Protein AF-A0A947ANT6-F1 (afdb_monomer)

Secondary structure (DSSP, 8-state):
-PPP---TTSS-GGGSPPTT--SSTT-SPTT---HHHHHHHHHHTTTHHHHHHHHHHHHHTT-HHHHHHHHHHHS-----PPP------TTSHHHHHHHHHHHHHHHHTTSS-HHHHHT---

Sequence (122 aa):
MKKSVNTGRKQKKDTKFKPGQSGNPAGKPSGARHKTTMAAQALLDGEGEALTRKCVELALDGNIAALRLCLERILPPSRERPVKISLLDTSSAEGIDQAAEAILRGVVTGQLLPVEVQRSPI

Radius of gyration: 30.3 Å; Cα c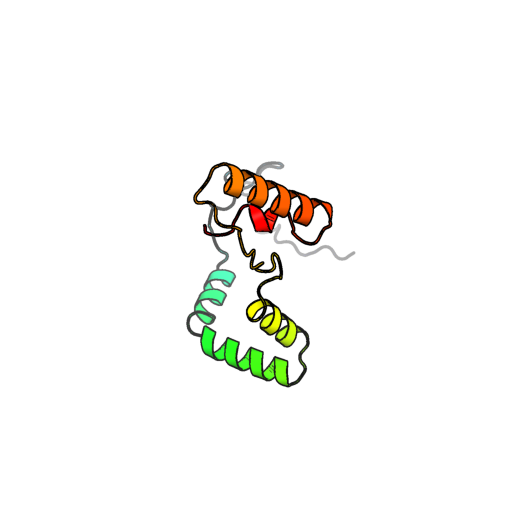ontacts (8 Å, |Δi|>4): 45; chains: 1; bounding box: 64×54×66 Å

Foldseek 3Di:
DDDDPDPVPPDDPVPDDDVPDDPDNVPDDPPDDDPVVVVVVVVCVPCVVVVLVVLVVVVVVPDPVSVVVVCCVVDPPCPDDADDDDQAPPPDPVSVVVRVVVVVVCCVVVVDPPVNVVPDDD

pLDDT: mean 78.06, std 14.56, range [37.97, 97.38]

Mean predicted aligned error: 16.25 Å

Structure (mmCIF, N/CA/C/O backbone):
data_AF-A0A947ANT6-F1
#
_entry.id   AF-A0A947ANT6-F1
#
loop_
_atom_site.group_PDB
_atom_site.id
_atom_site.type_symbol
_atom_site.label_atom_id
_atom_site.label_alt_id
_atom_site.label_comp_id
_atom_site.label_asym_id
_atom_site.label_entity_id
_atom_site.label_seq_id
_atom_site.pdbx_PDB_ins_code
_atom_site.Cartn_x
_atom_site.Cartn_y
_atom_site.Cartn_z
_atom_site.occupancy
_atom_site.B_iso_or_equiv
_atom_site.auth_seq_id
_atom_site.auth_comp_id
_atom_site.auth_asym_id
_atom_site.auth_atom_id
_atom_site.pdbx_PDB_model_num
ATOM 1 N N . MET A 1 1 ? 27.688 -35.320 -18.727 1.00 39.53 1 MET A N 1
ATOM 2 C CA . MET A 1 1 ? 27.545 -33.893 -18.346 1.00 39.53 1 MET A CA 1
ATOM 3 C C . MET A 1 1 ? 28.376 -33.041 -19.304 1.00 39.53 1 MET A C 1
ATOM 5 O O . MET A 1 1 ? 29.596 -33.158 -19.299 1.00 39.53 1 MET A O 1
ATOM 9 N N . LYS A 1 2 ? 27.740 -32.271 -20.200 1.00 39.00 2 LYS A N 1
ATOM 10 C CA . LYS A 1 2 ? 28.436 -31.439 -21.200 1.00 39.00 2 LYS A CA 1
ATOM 11 C C . LYS A 1 2 ? 29.001 -30.191 -20.506 1.00 39.00 2 LYS A C 1
ATOM 13 O O . LYS A 1 2 ? 28.238 -29.408 -19.953 1.00 39.00 2 LYS A O 1
ATOM 18 N N . LYS A 1 3 ? 30.331 -30.044 -20.488 1.00 37.97 3 LYS A N 1
ATOM 19 C CA . LYS A 1 3 ? 31.020 -28.872 -19.920 1.00 37.97 3 LYS A CA 1
ATOM 20 C C . LYS A 1 3 ? 30.705 -27.639 -20.770 1.00 37.97 3 LYS A C 1
ATOM 22 O O . LYS A 1 3 ? 30.785 -27.709 -21.995 1.00 37.97 3 LYS A O 1
ATOM 27 N N . SER A 1 4 ? 30.345 -26.532 -20.123 1.00 47.06 4 SER A N 1
ATOM 28 C CA . SER A 1 4 ? 30.107 -25.255 -20.794 1.00 47.06 4 SER A CA 1
ATOM 29 C C . SER A 1 4 ? 31.383 -24.777 -21.493 1.00 47.06 4 SER A C 1
ATOM 31 O O . SER A 1 4 ? 32.493 -24.908 -20.967 1.00 47.06 4 SER A O 1
ATOM 33 N N . VAL A 1 5 ? 31.230 -24.235 -22.701 1.00 48.59 5 VAL A N 1
ATOM 34 C CA . VAL A 1 5 ? 32.331 -23.702 -23.512 1.00 48.59 5 VAL A CA 1
ATOM 35 C C . VAL A 1 5 ? 32.725 -22.337 -22.948 1.00 48.59 5 VAL A C 1
ATOM 37 O O . VAL A 1 5 ? 32.360 -21.295 -23.480 1.00 48.59 5 VAL A O 1
ATOM 40 N N . ASN A 1 6 ? 33.418 -22.330 -21.810 1.00 56.38 6 ASN A N 1
ATOM 41 C CA . ASN A 1 6 ? 33.875 -21.090 -21.197 1.00 56.38 6 ASN A CA 1
ATOM 42 C C . ASN A 1 6 ? 35.145 -20.584 -21.892 1.00 56.38 6 ASN A C 1
ATOM 44 O O . ASN A 1 6 ? 36.056 -21.343 -22.225 1.00 56.38 6 ASN A O 1
ATOM 48 N N . THR A 1 7 ? 35.179 -19.265 -22.055 1.00 56.09 7 THR A N 1
ATOM 49 C CA . THR A 1 7 ? 36.077 -18.336 -22.766 1.00 56.09 7 THR A CA 1
ATOM 50 C C . THR A 1 7 ? 37.579 -18.407 -22.422 1.00 56.09 7 THR A C 1
ATOM 52 O O . THR A 1 7 ? 38.319 -17.444 -22.627 1.00 56.09 7 THR A O 1
ATOM 55 N N . GLY A 1 8 ? 38.074 -19.537 -21.914 1.00 53.47 8 GLY A N 1
ATOM 56 C CA . GLY A 1 8 ? 39.416 -19.698 -21.350 1.00 53.47 8 GLY A CA 1
ATOM 57 C C . GLY A 1 8 ? 40.576 -19.482 -22.325 1.00 53.47 8 GLY A C 1
ATOM 58 O O . GLY A 1 8 ? 41.693 -19.252 -21.875 1.00 53.47 8 GLY A O 1
ATOM 59 N N . ARG A 1 9 ? 40.33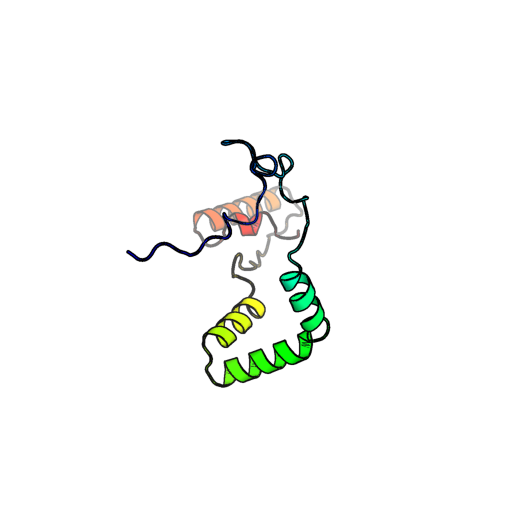9 -19.508 -23.645 1.00 52.03 9 ARG A N 1
ATOM 60 C CA . ARG A 1 9 ? 41.398 -19.361 -24.661 1.00 52.03 9 ARG A CA 1
ATOM 61 C C . ARG A 1 9 ? 41.819 -17.915 -24.957 1.00 52.03 9 ARG A C 1
ATOM 63 O O . ARG A 1 9 ? 42.853 -17.735 -25.586 1.00 52.03 9 ARG A O 1
ATOM 70 N N . LYS A 1 10 ? 41.055 -16.896 -24.532 1.00 55.03 10 LYS A N 1
ATOM 71 C CA . LYS A 1 10 ? 41.342 -15.475 -24.848 1.00 55.03 10 LYS A CA 1
ATOM 72 C C . LYS A 1 10 ? 41.840 -14.629 -23.669 1.00 55.03 10 LYS A C 1
ATOM 74 O O . LYS A 1 10 ? 42.157 -13.462 -23.867 1.00 55.03 10 LYS A O 1
ATOM 79 N N . GLN A 1 11 ? 41.925 -15.178 -22.458 1.00 60.50 11 GLN A N 1
ATOM 80 C CA . GLN A 1 11 ? 42.367 -14.421 -21.281 1.00 60.50 11 GLN A CA 1
ATOM 81 C C . GLN A 1 11 ? 43.828 -14.751 -20.954 1.00 60.50 11 GLN A C 1
ATOM 83 O O . GLN A 1 11 ? 44.149 -15.903 -20.654 1.00 60.50 11 GLN A O 1
ATOM 88 N N . LYS A 1 12 ? 44.714 -13.746 -21.022 1.00 62.03 12 LYS A N 1
ATOM 89 C CA . LYS A 1 12 ? 46.119 -13.871 -20.597 1.00 62.03 12 LYS A CA 1
ATOM 90 C C . LYS A 1 12 ? 46.160 -14.324 -19.130 1.00 62.03 12 LYS A C 1
ATOM 92 O O . LYS A 1 12 ? 45.332 -13.911 -18.322 1.00 62.03 12 LYS A O 1
ATOM 97 N N . LYS A 1 13 ? 47.104 -15.204 -18.778 1.00 60.09 13 LYS A N 1
ATOM 98 C CA . LYS A 1 13 ? 47.195 -15.813 -17.434 1.00 60.09 13 LYS A CA 1
ATOM 99 C C . LYS A 1 13 ? 47.326 -14.753 -16.326 1.00 60.09 13 LYS A C 1
ATOM 101 O O . LYS A 1 13 ? 46.795 -14.960 -15.239 1.00 60.09 13 LYS A O 1
ATOM 106 N N . ASP A 1 14 ? 47.913 -13.608 -16.664 1.00 64.62 14 ASP A N 1
ATOM 107 C CA . ASP A 1 14 ? 48.191 -12.484 -15.762 1.00 64.62 14 ASP A CA 1
ATOM 108 C C . ASP A 1 14 ? 46.985 -11.564 -15.507 1.00 64.62 14 ASP A C 1
ATOM 110 O O . ASP A 1 14 ? 47.060 -10.671 -14.671 1.00 64.62 14 ASP A O 1
ATOM 114 N N . THR A 1 15 ? 45.854 -11.770 -16.193 1.00 68.69 15 THR A N 1
ATOM 115 C CA . THR A 1 15 ? 44.628 -10.970 -15.995 1.00 68.69 15 THR A CA 1
ATOM 116 C C . THR A 1 15 ? 43.580 -11.692 -15.147 1.00 68.69 15 THR A C 1
ATOM 118 O O . THR A 1 15 ? 42.426 -11.267 -15.096 1.00 68.69 15 THR A O 1
ATOM 121 N N . LYS A 1 16 ? 43.937 -12.827 -14.533 1.00 73.06 16 LYS A N 1
ATOM 122 C CA . LYS A 1 16 ? 43.038 -13.578 -13.652 1.00 73.06 16 LYS A CA 1
ATOM 123 C C . LYS A 1 16 ? 43.117 -13.018 -12.239 1.00 73.06 16 LYS A C 1
ATOM 125 O O . LYS A 1 16 ? 44.203 -12.772 -11.722 1.00 73.06 16 LYS A O 1
ATOM 130 N N . PHE A 1 17 ? 41.962 -12.862 -11.599 1.00 79.94 17 PHE A N 1
ATOM 131 C CA . PHE A 1 17 ? 41.918 -12.516 -10.183 1.00 79.94 17 PHE A CA 1
ATOM 132 C C . PHE A 1 17 ? 42.597 -13.600 -9.348 1.00 79.94 17 PHE A C 1
ATOM 134 O O . PHE A 1 17 ? 42.497 -14.793 -9.655 1.00 79.94 17 PHE A O 1
ATOM 141 N N . LYS A 1 18 ? 43.302 -13.177 -8.296 1.00 80.81 18 LYS A N 1
ATOM 142 C CA . LYS A 1 18 ? 43.926 -14.110 -7.361 1.00 80.81 18 LYS A CA 1
ATOM 143 C C . LYS A 1 18 ? 42.825 -14.906 -6.643 1.00 80.81 18 LYS A C 1
ATOM 145 O O . LYS A 1 18 ? 41.813 -14.313 -6.263 1.00 80.81 18 LYS A O 1
ATOM 150 N N . PRO A 1 19 ? 42.991 -16.225 -6.444 1.00 77.06 19 PRO A N 1
ATOM 151 C CA . PRO A 1 19 ? 42.065 -17.007 -5.629 1.00 77.06 19 PRO A CA 1
ATOM 152 C C . PRO A 1 19 ? 41.861 -16.341 -4.261 1.00 77.06 19 PRO A C 1
ATOM 154 O O . PRO A 1 19 ? 42.833 -15.983 -3.603 1.00 77.06 19 PRO A O 1
ATOM 157 N N . GLY A 1 20 ? 40.605 -16.128 -3.863 1.00 80.00 20 GLY A N 1
ATOM 158 C CA . GLY A 1 20 ? 40.255 -15.457 -2.603 1.00 80.00 20 GLY A CA 1
ATOM 159 C C . GLY A 1 20 ? 40.235 -13.923 -2.645 1.00 80.00 20 GLY A C 1
ATOM 160 O O . GLY A 1 20 ? 39.853 -13.310 -1.654 1.00 80.00 20 GLY A O 1
ATOM 161 N N . GLN A 1 21 ? 40.581 -13.287 -3.771 1.00 79.81 21 GLN A N 1
ATOM 162 C CA . GLN A 1 21 ? 40.543 -11.831 -3.915 1.00 79.81 21 GLN A CA 1
ATOM 163 C C . GLN A 1 21 ? 39.558 -11.417 -5.014 1.00 79.81 21 GLN A C 1
ATOM 165 O O . GLN A 1 21 ? 39.740 -11.737 -6.189 1.00 79.81 21 GLN A O 1
ATOM 170 N N . SER A 1 22 ? 38.511 -10.679 -4.632 1.00 78.50 22 SER A N 1
ATOM 171 C CA . SER A 1 22 ? 37.607 -10.043 -5.596 1.00 78.50 22 SER A CA 1
ATOM 172 C C . SER A 1 22 ? 38.385 -9.064 -6.477 1.00 78.50 22 SER A C 1
ATOM 174 O O . SER A 1 22 ? 39.213 -8.298 -5.986 1.00 78.50 22 SER A O 1
ATOM 176 N N . GLY A 1 2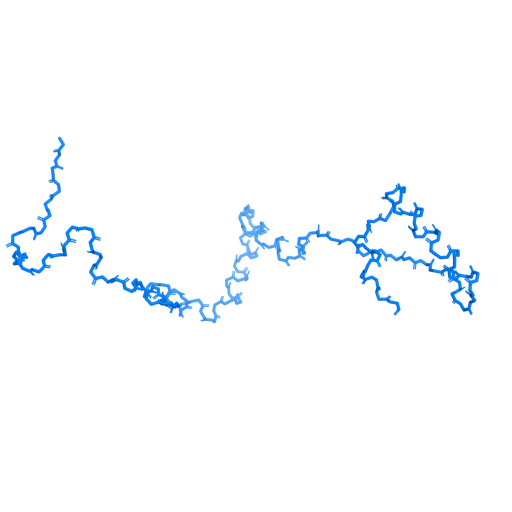3 ? 38.063 -9.034 -7.771 1.00 81.31 23 GLY A N 1
ATOM 177 C CA . GLY A 1 23 ? 38.558 -8.018 -8.702 1.00 81.31 23 GLY A CA 1
ATOM 178 C C . GLY A 1 23 ? 38.127 -6.594 -8.376 1.00 81.31 23 GLY A C 1
ATOM 179 O O . GLY A 1 23 ? 38.709 -5.638 -8.877 1.00 81.31 23 GLY A O 1
ATOM 180 N N . ASN A 1 24 ? 37.120 -6.463 -7.517 1.00 82.62 24 ASN A N 1
ATOM 181 C CA . ASN A 1 24 ? 36.706 -5.212 -6.921 1.00 82.62 24 ASN A CA 1
ATOM 182 C C . ASN A 1 24 ? 36.627 -5.396 -5.392 1.00 82.62 24 ASN A C 1
ATOM 184 O O . ASN A 1 24 ? 35.580 -5.816 -4.887 1.00 82.62 24 ASN A O 1
ATOM 188 N N . PRO A 1 25 ? 37.726 -5.137 -4.660 1.00 79.12 25 PRO A N 1
ATOM 189 C CA . PRO A 1 25 ? 37.787 -5.297 -3.205 1.00 79.12 25 PRO A CA 1
ATOM 190 C C . PRO A 1 25 ? 36.833 -4.370 -2.443 1.00 79.12 25 PRO A C 1
ATOM 192 O O . PRO A 1 25 ? 36.347 -4.742 -1.383 1.00 79.12 25 PRO A O 1
ATOM 195 N N . ALA A 1 26 ? 36.530 -3.192 -2.998 1.00 82.88 26 ALA A N 1
ATOM 196 C CA . ALA A 1 26 ? 35.592 -2.232 -2.413 1.00 82.88 26 ALA A CA 1
ATOM 197 C C . ALA A 1 26 ? 34.116 -2.595 -2.670 1.00 82.88 26 ALA A C 1
ATOM 199 O O . ALA A 1 26 ? 33.213 -1.934 -2.162 1.00 82.88 26 ALA A O 1
ATOM 200 N N . GLY A 1 27 ? 33.859 -3.642 -3.461 1.00 82.94 27 GLY A N 1
ATOM 201 C CA . GLY A 1 27 ? 32.513 -4.041 -3.844 1.00 82.94 27 GLY A CA 1
ATOM 202 C C . GLY A 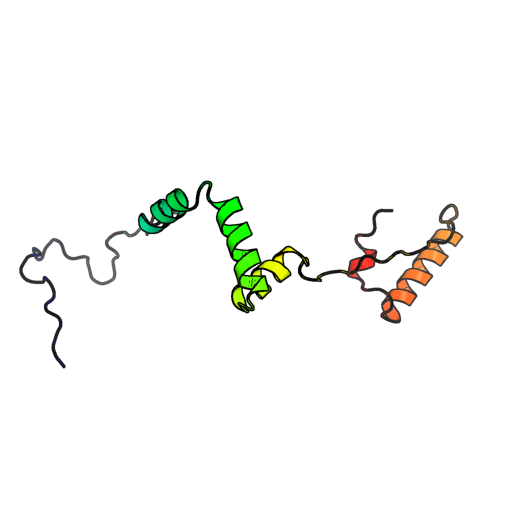1 27 ? 31.835 -3.043 -4.784 1.00 82.94 27 GLY A C 1
ATOM 203 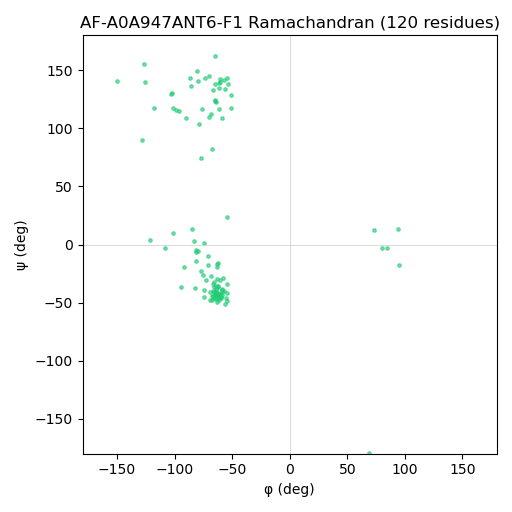O O . GLY A 1 27 ? 32.403 -2.045 -5.234 1.00 82.94 27 GLY A O 1
ATOM 204 N N . LYS A 1 28 ? 30.591 -3.347 -5.156 1.00 82.31 28 LYS A N 1
ATOM 205 C CA . LYS A 1 28 ? 29.786 -2.440 -5.978 1.00 82.31 28 LYS A CA 1
ATOM 206 C C . LYS A 1 28 ? 29.585 -1.119 -5.210 1.00 82.31 28 LYS A C 1
ATOM 208 O O . LYS A 1 28 ? 29.240 -1.192 -4.032 1.00 82.31 28 LYS A O 1
ATOM 213 N N . PRO A 1 29 ? 29.750 0.058 -5.848 1.00 86.00 29 PRO A N 1
ATOM 214 C CA . PRO A 1 29 ? 29.559 1.336 -5.170 1.00 86.00 29 PRO A CA 1
ATOM 215 C C . PRO A 1 29 ? 28.188 1.410 -4.495 1.00 86.00 29 PRO A C 1
ATOM 217 O O . PRO A 1 29 ? 27.180 0.997 -5.084 1.00 86.00 29 PRO A O 1
ATOM 220 N N . SER A 1 30 ? 28.150 1.946 -3.274 1.00 77.19 30 SER A N 1
ATOM 221 C CA . SER A 1 30 ? 26.894 2.173 -2.558 1.00 77.19 30 SER A CA 1
ATOM 222 C C . SER A 1 30 ? 25.964 3.055 -3.400 1.00 77.19 30 SER A C 1
ATOM 224 O O . SER A 1 30 ? 26.401 4.030 -4.007 1.00 77.19 30 SER A O 1
ATOM 226 N N . GLY A 1 31 ? 24.692 2.670 -3.505 1.00 81.25 31 GLY A N 1
ATOM 227 C CA . GLY A 1 31 ? 23.690 3.387 -4.303 1.00 81.25 31 GLY A CA 1
ATOM 228 C C . GLY A 1 31 ? 23.717 3.124 -5.817 1.00 81.25 31 GLY A C 1
ATOM 229 O O . GLY A 1 31 ? 22.832 3.604 -6.526 1.00 81.25 31 GLY A O 1
ATOM 230 N N . ALA A 1 32 ? 24.657 2.332 -6.345 1.00 83.81 32 ALA A N 1
ATOM 231 C CA . ALA A 1 32 ? 24.703 2.045 -7.779 1.00 83.81 32 ALA A CA 1
ATOM 232 C C . ALA A 1 32 ? 23.506 1.182 -8.239 1.00 83.81 32 ALA A C 1
ATOM 234 O O . ALA A 1 32 ? 23.405 -0.013 -7.931 1.00 83.81 32 ALA A O 1
ATOM 235 N N . ARG A 1 33 ? 22.614 1.764 -9.047 1.00 85.00 33 ARG A N 1
ATOM 236 C CA . ARG A 1 33 ? 21.482 1.058 -9.672 1.00 85.00 33 ARG A CA 1
ATOM 237 C C . ARG A 1 33 ? 21.931 0.279 -10.909 1.00 85.00 33 ARG A C 1
ATOM 239 O O . ARG A 1 33 ? 22.897 0.637 -11.577 1.00 85.00 33 ARG A O 1
ATOM 246 N N . HIS A 1 34 ? 21.262 -0.837 -11.199 1.00 90.88 34 HIS A N 1
ATOM 247 C CA . HIS A 1 34 ? 21.519 -1.581 -12.434 1.00 90.88 34 HIS A CA 1
ATOM 248 C C . HIS A 1 34 ? 21.005 -0.771 -13.632 1.00 90.88 34 HIS A C 1
ATOM 250 O O . HIS A 1 34 ? 19.966 -0.120 -13.523 1.00 90.88 34 HIS A O 1
ATOM 256 N N . LYS A 1 35 ? 21.683 -0.832 -14.787 1.00 89.69 35 LYS A N 1
ATOM 257 C CA . LYS A 1 35 ? 21.253 -0.097 -15.995 1.00 89.69 35 LYS A CA 1
ATOM 258 C C . LYS A 1 35 ? 19.808 -0.425 -16.379 1.00 89.69 35 LYS A C 1
ATOM 260 O O . LYS A 1 35 ? 19.030 0.473 -16.667 1.00 89.69 35 LYS A O 1
ATOM 265 N N . THR A 1 36 ? 19.436 -1.701 -16.285 1.00 91.19 36 THR A N 1
ATOM 266 C CA . THR A 1 36 ? 18.061 -2.175 -16.510 1.00 91.19 36 THR A CA 1
ATOM 267 C C . THR A 1 36 ? 17.054 -1.525 -15.566 1.00 91.19 36 THR A C 1
ATOM 269 O O . THR A 1 36 ? 15.976 -1.153 -16.003 1.00 91.19 36 THR A O 1
ATOM 272 N N . THR A 1 37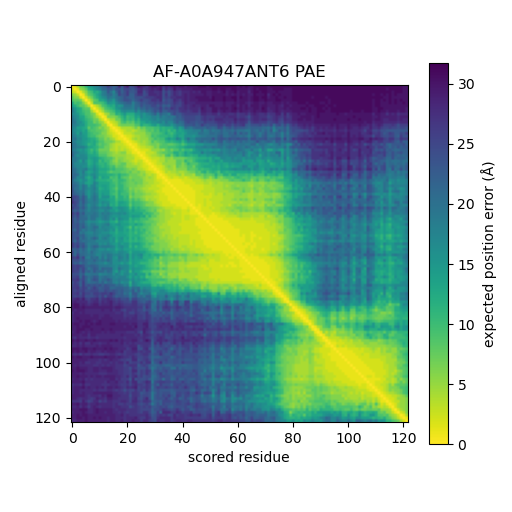 ? 17.402 -1.349 -14.288 1.00 90.81 37 THR A N 1
ATOM 273 C CA . THR A 1 37 ? 16.520 -0.694 -13.311 1.00 90.81 37 THR A CA 1
ATOM 274 C C . THR A 1 37 ? 16.305 0.772 -13.663 1.00 90.81 37 THR A C 1
ATOM 276 O O . THR A 1 37 ? 15.182 1.250 -13.576 1.00 90.81 37 THR A O 1
ATOM 279 N N . MET A 1 38 ? 17.354 1.479 -14.095 1.00 92.88 38 MET A N 1
ATOM 280 C CA . MET A 1 38 ? 17.212 2.877 -14.516 1.00 92.88 38 MET A CA 1
ATOM 281 C C . MET A 1 38 ? 16.374 3.009 -15.789 1.00 92.88 38 MET A C 1
ATOM 283 O O . MET A 1 38 ? 15.533 3.894 -15.865 1.00 92.88 38 MET A O 1
ATOM 287 N N . ALA A 1 39 ? 16.558 2.107 -16.756 1.00 91.25 39 ALA A N 1
ATOM 288 C CA . ALA A 1 39 ? 15.742 2.079 -17.966 1.00 91.25 39 ALA A CA 1
ATOM 289 C C . ALA A 1 39 ? 14.265 1.787 -17.654 1.00 91.25 39 ALA A C 1
ATOM 291 O O . ALA A 1 39 ? 13.388 2.472 -18.161 1.00 91.25 39 ALA A O 1
ATOM 292 N N . ALA A 1 40 ? 13.988 0.810 -16.784 1.00 91.69 40 ALA A N 1
ATOM 293 C CA . ALA A 1 40 ? 12.625 0.500 -16.359 1.00 91.69 40 ALA A CA 1
ATOM 294 C C . ALA A 1 40 ? 11.971 1.677 -15.625 1.00 91.69 40 ALA A C 1
ATOM 296 O O . ALA A 1 40 ? 10.814 1.978 -15.880 1.00 91.69 40 ALA A O 1
ATOM 297 N N . GLN A 1 41 ? 12.711 2.363 -14.751 1.00 90.44 41 GLN A N 1
ATOM 298 C CA . GLN A 1 41 ? 12.204 3.554 -14.074 1.00 90.44 41 GLN A CA 1
ATOM 299 C C . GLN A 1 41 ? 11.854 4.658 -15.078 1.00 90.44 41 GLN A C 1
ATOM 301 O O . GLN A 1 41 ? 10.742 5.163 -15.038 1.00 90.44 41 GLN A O 1
ATOM 306 N N . ALA A 1 42 ? 12.743 4.945 -16.030 1.00 92.44 42 ALA A N 1
ATOM 307 C CA . ALA A 1 42 ? 12.495 5.950 -17.061 1.00 92.44 42 ALA A CA 1
ATOM 308 C C . ALA A 1 42 ? 11.269 5.634 -17.939 1.00 92.44 42 ALA A C 1
ATOM 310 O O . ALA A 1 42 ? 10.617 6.552 -18.418 1.00 92.44 42 ALA A O 1
ATOM 311 N N . LEU A 1 43 ? 10.946 4.352 -18.150 1.00 91.44 43 LEU A N 1
ATOM 312 C CA . LEU A 1 43 ? 9.729 3.938 -18.860 1.00 91.44 43 LEU A CA 1
ATOM 313 C C . LEU A 1 43 ? 8.455 4.091 -18.019 1.00 91.44 43 LEU A C 1
ATOM 315 O O . LEU A 1 43 ? 7.374 4.197 -18.581 1.00 91.44 43 LEU A O 1
ATOM 319 N N . LEU A 1 44 ? 8.569 4.033 -16.692 1.00 92.25 44 LEU A N 1
ATOM 320 C CA . LEU A 1 44 ? 7.438 4.140 -15.767 1.00 92.25 44 LEU A CA 1
ATOM 321 C C . LEU A 1 44 ? 7.184 5.582 -15.315 1.00 92.25 44 LEU A C 1
ATOM 323 O O . LEU A 1 44 ? 6.095 5.889 -14.825 1.00 92.25 44 LEU A O 1
ATOM 327 N N . ASP A 1 45 ? 8.179 6.457 -15.447 1.00 91.75 45 ASP A N 1
ATOM 328 C CA . ASP A 1 45 ? 8.065 7.869 -15.107 1.00 91.75 45 ASP A CA 1
ATOM 329 C C . ASP A 1 45 ? 6.974 8.520 -15.980 1.00 91.75 45 ASP A C 1
ATOM 331 O O . ASP A 1 45 ? 7.073 8.570 -17.202 1.00 91.75 45 ASP A O 1
ATOM 335 N N . GLY A 1 46 ? 5.905 9.007 -15.343 1.00 90.19 46 GLY A N 1
ATOM 336 C CA . GLY A 1 46 ? 4.741 9.605 -16.016 1.00 90.19 46 GLY A CA 1
ATOM 337 C C . GLY A 1 46 ? 3.572 8.646 -16.276 1.00 90.19 46 GLY A C 1
ATOM 338 O O . GLY A 1 46 ? 2.439 9.098 -16.404 1.00 90.19 46 GLY A O 1
ATOM 339 N N . GLU A 1 47 ? 3.789 7.331 -16.222 1.00 93.44 47 GLU A N 1
ATOM 340 C CA . GLU A 1 47 ? 2.750 6.317 -16.489 1.00 93.44 47 GLU A CA 1
ATOM 341 C C . GLU A 1 47 ? 1.857 6.010 -15.273 1.00 93.44 47 GLU A C 1
ATOM 343 O O . GLU A 1 47 ? 0.978 5.146 -15.319 1.00 93.44 47 GLU A O 1
ATOM 348 N N . GLY A 1 48 ? 2.069 6.709 -14.155 1.00 89.88 48 GLY A N 1
ATOM 349 C CA . GLY A 1 48 ? 1.410 6.422 -12.881 1.00 89.88 48 GLY A CA 1
ATOM 350 C C . GLY A 1 48 ? -0.119 6.420 -12.965 1.00 89.88 48 GLY A C 1
ATOM 351 O O . GLY A 1 48 ? -0.756 5.494 -12.460 1.00 89.88 48 GLY A O 1
ATOM 352 N N . GLU A 1 49 ? -0.719 7.415 -13.621 1.00 91.25 49 GLU A N 1
ATOM 353 C CA . GLU A 1 49 ? -2.178 7.497 -13.769 1.00 91.25 49 GLU A CA 1
ATOM 354 C C . GLU A 1 49 ? -2.720 6.373 -14.663 1.00 91.25 49 GLU A C 1
ATOM 356 O O . GLU A 1 49 ? -3.661 5.675 -14.276 1.00 91.25 49 GLU A O 1
ATOM 361 N N . ALA A 1 50 ? -2.100 6.159 -15.828 1.00 94.38 50 ALA A N 1
ATOM 362 C CA . ALA A 1 50 ? -2.527 5.158 -16.802 1.00 94.38 50 ALA A CA 1
ATOM 363 C C . ALA A 1 50 ? -2.453 3.735 -16.226 1.00 94.38 50 ALA A C 1
ATOM 365 O O . ALA A 1 50 ? -3.423 2.976 -16.304 1.00 94.38 50 ALA A O 1
ATOM 366 N N . LEU A 1 51 ? -1.343 3.395 -15.565 1.00 93.81 51 LEU A N 1
ATOM 367 C CA . LEU A 1 51 ? -1.173 2.106 -14.894 1.00 93.81 51 LEU A CA 1
ATOM 368 C C . LEU A 1 51 ? -2.164 1.924 -13.743 1.00 93.81 51 LEU A C 1
ATOM 370 O O . LEU A 1 51 ? -2.701 0.830 -13.569 1.00 93.81 51 LEU A O 1
ATOM 374 N N . THR A 1 52 ? -2.445 2.985 -12.981 1.00 91.44 52 THR A N 1
ATOM 375 C CA . THR A 1 52 ? -3.420 2.923 -11.883 1.00 91.44 52 THR A CA 1
ATOM 376 C C . THR A 1 52 ? -4.827 2.667 -12.419 1.00 91.44 52 THR A C 1
ATOM 378 O O . THR A 1 52 ? -5.507 1.770 -11.923 1.00 91.44 52 THR A O 1
ATOM 381 N N . ARG A 1 53 ? -5.251 3.377 -13.473 1.00 94.44 53 ARG A N 1
ATOM 382 C CA . ARG A 1 53 ? -6.553 3.149 -14.120 1.00 94.44 53 ARG A CA 1
ATOM 383 C C . ARG A 1 53 ? -6.659 1.725 -14.663 1.00 94.44 53 ARG A C 1
ATOM 385 O O . ARG A 1 53 ? -7.643 1.043 -14.386 1.00 94.44 53 ARG A O 1
ATOM 392 N N . LYS A 1 54 ? -5.613 1.236 -15.339 1.00 95.25 54 LYS A N 1
ATOM 393 C CA . LYS A 1 54 ? -5.603 -0.134 -15.862 1.00 95.25 54 LYS A CA 1
ATOM 394 C C . LYS A 1 54 ? -5.650 -1.189 -14.757 1.00 95.25 54 LYS A C 1
ATOM 396 O O . LYS A 1 54 ? -6.293 -2.223 -14.917 1.00 95.25 54 LYS A O 1
ATOM 401 N N . CYS A 1 55 ? -4.995 -0.932 -13.628 1.00 94.81 55 CYS A N 1
ATOM 402 C CA . CYS A 1 55 ? -5.058 -1.806 -12.463 1.00 94.81 55 CYS A CA 1
ATOM 403 C C . CYS A 1 55 ? -6.489 -1.910 -11.914 1.00 94.81 55 CYS A C 1
ATOM 405 O O . CYS A 1 55 ? -6.945 -3.017 -11.639 1.00 94.81 55 CYS A O 1
ATOM 407 N N . VAL A 1 56 ? -7.220 -0.792 -11.841 1.00 94.69 56 VAL A N 1
ATOM 408 C CA . VAL A 1 56 ? -8.631 -0.780 -11.419 1.00 94.69 56 VAL A CA 1
ATOM 409 C C . VAL A 1 56 ? -9.512 -1.580 -12.380 1.00 94.69 56 VAL A C 1
ATOM 411 O O . VAL A 1 56 ? -10.289 -2.408 -11.921 1.00 94.69 56 VAL A O 1
ATOM 414 N N . GLU A 1 57 ? -9.365 -1.394 -13.695 1.00 96.62 57 GLU A N 1
ATOM 415 C CA . GLU A 1 57 ? -10.109 -2.181 -14.696 1.00 96.62 57 GLU A CA 1
ATOM 416 C C . GLU A 1 57 ? -9.884 -3.686 -14.510 1.00 96.62 57 GLU A C 1
ATOM 418 O O . GLU A 1 57 ? -10.833 -4.447 -14.361 1.00 96.62 57 GLU A O 1
ATOM 423 N N . LEU A 1 58 ? -8.619 -4.110 -14.432 1.00 96.38 58 LEU A N 1
ATOM 424 C CA . LEU A 1 58 ? -8.274 -5.521 -14.249 1.00 96.38 58 LEU A CA 1
ATOM 425 C C . LEU A 1 58 ? -8.809 -6.081 -12.927 1.00 96.38 58 LEU A C 1
ATOM 427 O O . LEU A 1 58 ? -9.190 -7.249 -12.866 1.00 96.38 58 LEU A O 1
ATOM 431 N N . ALA A 1 59 ? -8.817 -5.273 -11.867 1.00 95.50 59 ALA A N 1
ATOM 432 C CA . ALA A 1 59 ? -9.389 -5.667 -10.588 1.00 95.50 59 ALA A CA 1
ATOM 433 C C . ALA A 1 59 ? -10.902 -5.908 -10.704 1.00 95.50 59 ALA A C 1
ATOM 435 O O . ALA A 1 59 ? -11.395 -6.920 -10.206 1.00 95.50 59 ALA A O 1
ATOM 436 N N . LEU A 1 60 ? -11.623 -5.021 -11.396 1.00 95.38 60 LEU A N 1
ATOM 437 C CA . LEU A 1 60 ? -13.061 -5.161 -11.647 1.00 95.38 60 LEU A CA 1
ATOM 438 C C . LEU A 1 60 ? -13.383 -6.363 -12.549 1.00 95.38 60 LEU A C 1
ATOM 440 O O . LEU A 1 60 ? -14.384 -7.035 -12.317 1.00 95.38 60 LEU A O 1
ATOM 444 N N . ASP A 1 61 ? -12.493 -6.698 -13.486 1.00 96.75 61 ASP A N 1
ATOM 445 C CA . ASP A 1 61 ? -12.582 -7.899 -14.330 1.00 96.75 61 ASP A CA 1
ATOM 446 C C . ASP A 1 61 ? -12.235 -9.207 -13.580 1.00 96.75 61 ASP A C 1
ATOM 448 O O . ASP A 1 61 ? -12.246 -10.293 -14.163 1.00 96.75 61 ASP A O 1
ATOM 452 N N . GLY A 1 62 ? -11.921 -9.137 -12.281 1.00 93.81 62 GLY A N 1
ATOM 453 C CA . GLY A 1 62 ? -11.698 -10.306 -11.426 1.00 93.81 62 GLY A CA 1
ATOM 454 C C . GLY A 1 62 ? -10.239 -10.751 -11.295 1.00 93.81 62 GLY A C 1
ATOM 455 O O . GLY A 1 62 ? -9.967 -11.841 -10.785 1.00 93.81 62 GLY A O 1
ATOM 456 N N . ASN A 1 63 ? -9.266 -9.933 -11.708 1.00 97.38 63 ASN A N 1
ATOM 457 C CA . ASN A 1 63 ? -7.858 -10.232 -11.459 1.00 97.38 63 ASN A CA 1
ATOM 458 C C . ASN A 1 63 ? -7.530 -10.093 -9.960 1.00 97.38 63 ASN A C 1
ATOM 460 O O . ASN A 1 63 ? -7.446 -8.990 -9.419 1.00 97.38 63 ASN A O 1
ATOM 464 N N . ILE A 1 64 ? -7.272 -11.225 -9.299 1.00 94.69 64 ILE A N 1
ATOM 465 C CA . ILE A 1 64 ? -7.000 -11.306 -7.853 1.00 94.69 64 ILE A CA 1
ATOM 466 C C . ILE A 1 64 ? -5.777 -10.471 -7.439 1.00 94.69 64 ILE A C 1
ATOM 468 O O . ILE A 1 64 ? -5.785 -9.845 -6.378 1.00 94.69 64 ILE A O 1
ATOM 472 N N . ALA A 1 65 ? -4.723 -10.434 -8.260 1.00 95.00 65 ALA A N 1
ATOM 473 C CA . ALA A 1 65 ? -3.520 -9.669 -7.941 1.00 95.00 65 ALA A CA 1
ATOM 474 C C . ALA A 1 65 ? -3.786 -8.157 -7.994 1.00 95.00 65 ALA A C 1
ATOM 476 O O . ALA A 1 65 ? -3.343 -7.426 -7.108 1.00 95.00 65 ALA A O 1
ATOM 477 N N . ALA A 1 66 ? -4.548 -7.701 -8.993 1.00 93.50 66 ALA A N 1
ATOM 478 C CA . ALA A 1 66 ? -4.962 -6.306 -9.102 1.00 93.50 66 ALA A CA 1
ATOM 479 C C . ALA A 1 66 ? -5.915 -5.909 -7.961 1.00 93.50 66 ALA A C 1
ATOM 481 O O . ALA A 1 66 ? -5.696 -4.888 -7.316 1.00 93.50 66 ALA A O 1
ATOM 482 N N . LEU A 1 67 ? -6.898 -6.760 -7.635 1.00 91.75 67 LEU A N 1
ATOM 483 C CA . LEU A 1 67 ? -7.800 -6.569 -6.491 1.00 91.75 67 LEU A CA 1
ATOM 484 C C . LEU A 1 67 ? -7.030 -6.377 -5.188 1.00 91.75 67 LEU A C 1
ATOM 486 O O . LEU A 1 67 ? -7.279 -5.422 -4.455 1.00 91.75 67 LEU A O 1
ATOM 490 N N . ARG A 1 68 ? -6.060 -7.253 -4.914 1.00 90.75 68 ARG A N 1
ATOM 491 C CA . ARG A 1 68 ? -5.217 -7.146 -3.725 1.00 90.75 68 ARG A CA 1
ATOM 492 C C . ARG A 1 68 ? -4.445 -5.825 -3.691 1.00 90.75 68 ARG A C 1
ATOM 494 O O . ARG A 1 68 ? -4.447 -5.164 -2.658 1.00 90.75 68 ARG A O 1
ATOM 501 N N . LEU A 1 69 ? -3.831 -5.425 -4.807 1.00 89.88 69 LEU A N 1
ATOM 502 C CA . LEU A 1 69 ? -3.067 -4.175 -4.905 1.00 89.88 69 LEU A CA 1
ATOM 503 C C . LEU A 1 69 ? -3.956 -2.946 -4.657 1.00 89.88 69 LEU A C 1
ATOM 505 O O . LEU A 1 69 ? -3.563 -2.036 -3.927 1.00 89.88 69 LEU A O 1
ATOM 509 N N . CYS A 1 70 ? -5.169 -2.937 -5.215 1.00 89.69 70 CYS A N 1
ATOM 510 C CA . CYS A 1 70 ? -6.154 -1.887 -4.968 1.00 89.69 70 CYS A CA 1
ATOM 511 C C . CYS A 1 70 ? -6.602 -1.858 -3.496 1.00 89.69 70 CYS A C 1
ATOM 513 O O . CYS A 1 70 ? -6.612 -0.790 -2.885 1.00 89.69 70 CYS A O 1
ATOM 515 N N . LEU A 1 71 ? -6.927 -3.011 -2.902 1.00 87.75 71 LEU A N 1
ATOM 516 C CA . LEU A 1 71 ? -7.386 -3.100 -1.512 1.00 87.75 71 LEU A CA 1
ATOM 517 C C . LEU A 1 71 ? -6.310 -2.681 -0.506 1.00 87.75 71 LEU A C 1
ATOM 519 O O . LEU A 1 71 ? -6.620 -1.932 0.413 1.00 87.75 71 LEU A O 1
ATOM 523 N N . GLU A 1 72 ? -5.052 -3.085 -0.705 1.00 86.00 72 GLU A N 1
ATOM 524 C CA 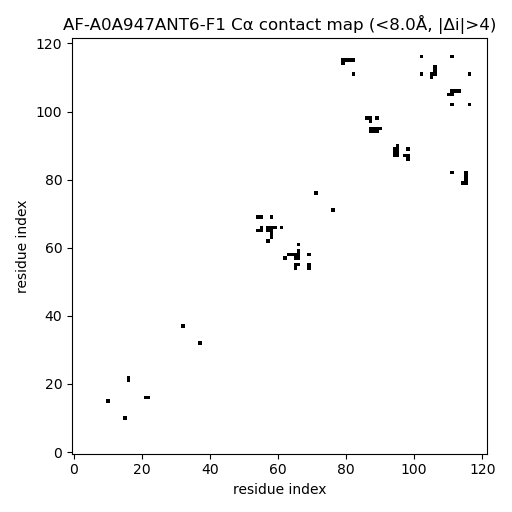. GLU A 1 72 ? -3.918 -2.675 0.141 1.00 86.00 72 GLU A CA 1
ATOM 525 C C . GLU A 1 72 ? -3.654 -1.158 0.099 1.00 86.00 72 GLU A C 1
ATOM 527 O O . GLU A 1 72 ? -2.993 -0.621 0.988 1.00 86.00 72 GLU A O 1
ATOM 532 N N . ARG A 1 73 ? -4.146 -0.456 -0.934 1.00 82.00 73 ARG A N 1
ATOM 533 C CA . ARG A 1 73 ? -4.020 1.001 -1.059 1.00 82.00 73 ARG A CA 1
ATOM 534 C C . ARG A 1 73 ? -5.234 1.761 -0.525 1.00 82.00 73 ARG A C 1
ATOM 536 O O . ARG A 1 73 ? -5.058 2.845 0.022 1.00 82.00 73 ARG A O 1
ATOM 543 N N . ILE A 1 74 ? -6.439 1.220 -0.708 1.00 79.75 74 ILE A N 1
ATOM 544 C CA . ILE A 1 74 ? -7.696 1.821 -0.230 1.00 79.75 74 ILE A CA 1
ATOM 545 C C . ILE A 1 74 ? -7.822 1.654 1.282 1.00 79.75 74 ILE A C 1
ATOM 547 O O . ILE A 1 74 ? -8.180 2.593 1.991 1.00 79.75 74 ILE A O 1
ATOM 551 N N . LEU A 1 75 ? -7.534 0.451 1.770 1.00 74.50 75 LEU A N 1
ATOM 552 C CA . LEU A 1 75 ? -7.559 0.145 3.184 1.00 74.50 75 LEU A CA 1
ATOM 553 C C . LEU A 1 75 ? -6.128 0.284 3.695 1.00 74.50 75 LEU A C 1
ATOM 555 O O . LEU A 1 75 ? -5.271 -0.504 3.283 1.00 74.50 75 LEU A O 1
ATOM 559 N N . PRO A 1 76 ? -5.828 1.248 4.588 1.00 66.88 76 PRO A N 1
ATOM 560 C CA . PRO A 1 76 ? -4.562 1.187 5.295 1.00 66.88 76 PRO A CA 1
ATOM 561 C C . PRO A 1 76 ? -4.478 -0.189 5.968 1.00 66.88 76 PRO A C 1
ATOM 563 O O . PRO A 1 76 ? -5.509 -0.694 6.431 1.00 66.88 76 PRO A O 1
ATOM 566 N N . PRO A 1 77 ? -3.290 -0.821 6.039 1.00 66.12 77 PRO A N 1
ATOM 567 C CA . PRO A 1 77 ? -3.138 -2.012 6.856 1.00 66.12 77 PRO A CA 1
ATOM 568 C C . PRO A 1 77 ? -3.689 -1.664 8.236 1.00 66.12 77 PRO A C 1
ATOM 570 O O . PRO A 1 77 ? -3.212 -0.710 8.854 1.00 66.12 77 PRO A O 1
ATOM 573 N N . SER A 1 78 ? -4.750 -2.362 8.650 1.00 62.31 78 SER A N 1
ATOM 574 C CA . SER A 1 78 ? -5.495 -2.059 9.871 1.00 62.31 78 SER A CA 1
ATOM 575 C C . SER A 1 78 ? -4.596 -2.339 11.067 1.00 62.31 78 SER A C 1
ATOM 577 O O . SER A 1 78 ? -4.612 -3.428 11.632 1.00 62.31 78 SER A O 1
ATOM 579 N N . ARG A 1 79 ? -3.741 -1.373 11.395 1.00 60.94 79 ARG A N 1
ATOM 580 C CA . ARG A 1 79 ? -2.836 -1.442 12.538 1.00 60.94 79 ARG A CA 1
ATOM 581 C C . ARG A 1 79 ? -3.571 -1.049 13.811 1.00 60.94 79 ARG A C 1
ATOM 583 O O . ARG A 1 79 ? -3.307 -1.629 14.853 1.00 60.94 79 ARG A O 1
ATOM 590 N N . GLU A 1 80 ? -4.469 -0.071 13.718 1.00 60.09 80 GLU A N 1
ATOM 591 C CA . GLU A 1 80 ? -5.060 0.629 14.860 1.00 60.09 80 GLU A CA 1
ATOM 592 C C . GLU A 1 80 ? -6.483 1.086 14.489 1.00 60.09 80 GLU A C 1
ATOM 594 O O . GLU A 1 80 ? -6.727 1.516 13.356 1.00 60.09 80 GLU A O 1
ATOM 599 N N . ARG A 1 81 ? -7.432 0.984 15.427 1.00 63.81 81 ARG A N 1
ATOM 600 C CA . ARG A 1 81 ? -8.797 1.502 15.276 1.00 63.81 81 ARG A CA 1
ATOM 601 C C . ARG A 1 81 ? -8.889 2.816 16.061 1.00 63.81 81 ARG A C 1
ATOM 603 O O . ARG A 1 81 ? -8.509 2.836 17.224 1.00 63.81 81 ARG A O 1
ATOM 610 N N . PRO A 1 82 ? -9.394 3.919 15.484 1.00 58.66 82 PRO A N 1
ATOM 611 C CA . PRO A 1 82 ? -9.614 5.133 16.261 1.00 58.66 82 PRO A CA 1
ATOM 612 C C . PRO A 1 82 ? -10.684 4.877 17.328 1.00 58.66 82 PRO A C 1
ATOM 614 O O . PRO A 1 82 ? -11.811 4.492 16.999 1.00 58.66 82 PRO A O 1
ATOM 617 N N . VAL A 1 83 ? -10.338 5.107 18.595 1.00 66.56 83 VAL A N 1
ATOM 618 C CA . VAL A 1 83 ? -11.279 5.030 19.716 1.00 66.56 83 VAL A CA 1
ATOM 619 C C . VAL A 1 83 ? -11.663 6.431 20.157 1.00 66.56 83 VAL A C 1
ATOM 621 O O . VAL A 1 83 ? -10.811 7.281 20.393 1.00 66.56 83 VAL A O 1
ATOM 624 N N . LYS A 1 84 ? -12.969 6.675 20.270 1.00 63.84 84 LYS A N 1
ATOM 625 C CA . LYS A 1 84 ? -13.494 7.879 20.913 1.00 63.84 84 LYS A CA 1
ATOM 626 C C . LYS A 1 84 ? -13.679 7.579 22.391 1.00 63.84 84 LYS A C 1
ATOM 628 O O . LYS A 1 84 ? -14.576 6.818 22.745 1.00 63.84 84 LYS A O 1
ATOM 633 N N . ILE A 1 85 ? -12.839 8.169 23.229 1.00 65.62 85 ILE A N 1
ATOM 634 C CA . ILE A 1 85 ? -12.983 8.106 24.681 1.00 65.62 85 ILE A CA 1
ATOM 635 C C . ILE A 1 85 ? -13.661 9.409 25.110 1.00 65.62 85 ILE A C 1
ATOM 637 O O . ILE A 1 85 ? -13.111 10.488 24.906 1.00 65.62 85 ILE A O 1
ATOM 641 N N . SER A 1 86 ? -14.877 9.332 25.656 1.00 63.88 86 SER A N 1
ATOM 642 C CA . SER A 1 86 ? -15.497 10.482 26.318 1.00 63.88 86 SER A CA 1
ATOM 643 C C . SER A 1 86 ? -14.884 10.608 27.707 1.00 63.88 86 SER A C 1
ATOM 645 O O . SER A 1 86 ? -15.194 9.802 28.587 1.00 63.88 86 SER A O 1
ATOM 647 N N . LEU A 1 87 ? -13.982 11.567 27.892 1.00 64.56 87 LEU A N 1
ATOM 648 C CA . LEU A 1 87 ? -13.426 11.839 29.213 1.00 64.56 87 LEU A CA 1
ATOM 649 C C . LEU A 1 87 ? -14.465 12.557 30.083 1.00 64.56 87 LEU A C 1
ATOM 651 O O . LEU A 1 87 ? -15.249 13.373 29.593 1.00 64.56 87 LEU A O 1
ATOM 655 N N . LEU A 1 88 ? -14.469 12.214 31.372 1.00 65.75 88 LEU A N 1
ATOM 656 C CA . LEU A 1 88 ? -15.113 13.005 32.420 1.00 65.75 88 LEU A CA 1
ATOM 657 C C . LEU A 1 88 ? -14.396 14.361 32.528 1.00 65.75 88 LEU A C 1
ATOM 659 O O . LEU A 1 88 ? -13.276 14.506 32.043 1.00 65.75 88 LEU A O 1
ATOM 663 N N . ASP A 1 89 ? -15.034 15.354 33.143 1.00 68.94 89 ASP A N 1
ATOM 664 C CA . ASP A 1 89 ? -14.449 16.689 33.291 1.00 68.94 89 ASP A CA 1
ATOM 665 C C . ASP A 1 89 ? -13.112 16.632 34.055 1.00 68.94 89 ASP A C 1
ATOM 667 O O . ASP A 1 89 ? -13.070 16.394 35.262 1.00 68.94 89 ASP A O 1
ATOM 671 N N . THR A 1 90 ? -12.006 16.854 33.342 1.00 72.62 90 THR A N 1
ATOM 672 C CA . THR A 1 90 ? -10.641 16.820 33.887 1.00 72.62 90 THR A CA 1
ATOM 673 C C . THR A 1 90 ? -10.217 18.149 34.515 1.00 72.62 90 THR A C 1
ATOM 675 O O . THR A 1 90 ? -9.035 18.356 34.776 1.00 72.62 90 THR A O 1
ATOM 678 N N . SER A 1 91 ? -11.151 19.075 34.752 1.00 77.25 91 SER A N 1
ATOM 679 C CA . SER A 1 91 ? -10.859 20.390 35.344 1.00 77.25 91 SER A CA 1
ATOM 680 C C . SER A 1 91 ? -10.490 20.332 36.835 1.00 77.25 91 SER A C 1
ATOM 682 O O . SER A 1 91 ? -10.047 21.332 37.398 1.00 77.25 91 SER A O 1
ATOM 684 N N . SER A 1 92 ? -10.654 19.178 37.491 1.00 81.12 92 SER A N 1
ATOM 685 C CA . SER A 1 92 ? -10.294 18.950 38.896 1.00 81.12 92 SER A CA 1
ATOM 686 C C . SER A 1 92 ? -9.379 17.732 39.052 1.00 81.12 92 SER A C 1
ATOM 688 O O . SER A 1 92 ? -9.403 16.824 38.222 1.00 81.12 92 SER A O 1
ATOM 690 N N . ALA A 1 93 ? -8.590 17.690 40.133 1.00 82.56 93 ALA A N 1
ATOM 691 C CA . ALA A 1 93 ? -7.710 16.554 40.430 1.00 82.56 93 ALA A CA 1
ATOM 692 C C . ALA A 1 93 ? -8.490 15.229 40.530 1.00 82.56 93 ALA A C 1
ATOM 694 O O . ALA A 1 93 ? -8.068 14.218 39.981 1.00 82.56 93 ALA A O 1
ATOM 695 N N . GLU A 1 94 ? -9.676 15.268 41.136 1.00 82.25 94 GLU A N 1
ATOM 696 C CA . GLU A 1 94 ? -10.562 14.108 41.255 1.00 82.25 94 GLU A CA 1
ATOM 697 C C . GLU A 1 94 ? -11.087 13.635 39.887 1.00 82.25 94 GLU A C 1
ATOM 699 O O . GLU A 1 94 ? -11.180 12.436 39.629 1.00 82.25 94 GLU A O 1
ATOM 704 N N . GLY A 1 95 ? -11.357 14.566 38.967 1.00 79.94 95 GLY A N 1
ATOM 705 C CA . GLY A 1 95 ? -11.751 14.245 37.593 1.00 79.94 95 GLY A CA 1
ATOM 706 C C . GLY A 1 95 ? -10.642 13.567 36.782 1.00 79.94 95 GLY A C 1
ATOM 707 O O . GLY A 1 95 ? -10.918 12.682 35.970 1.00 79.94 95 GLY A O 1
ATOM 708 N N . ILE A 1 96 ? -9.379 13.928 37.034 1.00 82.56 96 ILE A N 1
ATOM 709 C CA . ILE A 1 96 ? -8.213 13.282 36.410 1.00 82.56 96 ILE A CA 1
ATOM 710 C C . ILE A 1 96 ? -8.067 11.838 36.909 1.00 82.56 96 ILE A C 1
ATOM 712 O O . ILE A 1 96 ? -7.871 10.932 36.096 1.00 82.56 96 ILE A O 1
ATOM 716 N N . ASP A 1 97 ? -8.218 11.609 38.215 1.00 85.19 97 ASP A N 1
ATOM 717 C CA . ASP A 1 97 ? -8.119 10.270 38.807 1.00 85.19 97 ASP A CA 1
ATOM 718 C C . ASP A 1 97 ? -9.215 9.333 38.274 1.00 85.19 97 ASP A C 1
ATOM 720 O O . ASP A 1 97 ? -8.938 8.197 37.879 1.00 85.19 97 ASP A O 1
ATOM 724 N N . GLN A 1 98 ? -10.452 9.829 38.166 1.00 82.44 98 GLN A N 1
ATOM 725 C CA . GLN A 1 98 ? -11.571 9.065 37.603 1.00 82.44 98 GLN A CA 1
ATOM 726 C C . GLN A 1 98 ? -11.361 8.729 36.120 1.00 82.44 98 GLN A C 1
ATOM 728 O O . GLN A 1 98 ? -11.653 7.611 35.681 1.00 82.44 98 GLN A O 1
ATOM 733 N N . ALA A 1 99 ? -10.821 9.667 35.337 1.00 82.75 99 ALA A N 1
ATOM 734 C CA . ALA A 1 99 ? -10.478 9.421 33.940 1.00 82.75 99 ALA A CA 1
ATOM 735 C C . ALA A 1 99 ? -9.373 8.357 33.804 1.00 82.75 99 ALA A C 1
ATOM 737 O O . ALA A 1 99 ? -9.477 7.460 32.962 1.00 82.75 99 ALA A O 1
ATOM 738 N N . ALA A 1 100 ? -8.346 8.410 34.658 1.00 84.69 100 ALA A N 1
ATOM 739 C CA . ALA A 1 100 ? -7.265 7.430 34.672 1.00 84.69 100 ALA A CA 1
ATOM 740 C C . ALA A 1 100 ? -7.765 6.020 35.033 1.00 84.69 100 ALA A C 1
ATOM 742 O O . ALA A 1 100 ? -7.399 5.050 34.360 1.00 84.69 100 ALA A O 1
ATOM 743 N N . GLU A 1 101 ? -8.645 5.892 36.035 1.00 84.75 101 GLU A N 1
ATOM 744 C CA . GLU A 1 101 ? -9.253 4.604 36.393 1.00 84.75 101 GLU A CA 1
ATOM 745 C C . GLU A 1 101 ? -10.083 4.031 35.232 1.00 84.75 101 GLU A C 1
ATOM 747 O O . GLU A 1 101 ? -9.956 2.848 34.897 1.00 84.75 101 GLU A O 1
ATOM 752 N N . ALA A 1 102 ? -10.901 4.863 34.580 1.00 83.38 102 ALA A N 1
ATOM 753 C CA . ALA A 1 102 ? -11.740 4.441 33.461 1.00 83.38 102 ALA A CA 1
ATOM 754 C C . ALA A 1 102 ? -10.906 3.907 32.282 1.00 83.38 102 ALA A C 1
ATOM 756 O O . ALA A 1 102 ? -11.226 2.856 31.718 1.00 83.38 102 ALA A O 1
ATOM 757 N N . ILE A 1 103 ? -9.803 4.586 31.952 1.00 84.88 103 ILE A N 1
ATOM 758 C CA . ILE A 1 103 ? -8.866 4.154 30.908 1.00 84.88 103 ILE A CA 1
ATOM 759 C C . ILE A 1 103 ? -8.218 2.816 31.284 1.00 84.88 103 ILE A C 1
ATOM 761 O O . ILE A 1 103 ? -8.232 1.879 30.483 1.00 84.88 103 ILE A O 1
ATOM 765 N N . LEU A 1 104 ? -7.690 2.695 32.506 1.00 86.12 104 LEU A N 1
ATOM 766 C CA . LEU A 1 104 ? -7.051 1.463 32.979 1.00 86.12 104 LEU A CA 1
ATOM 767 C C . LEU A 1 104 ? -8.015 0.276 32.942 1.00 86.12 104 LEU A C 1
ATOM 769 O O . LEU A 1 104 ? -7.658 -0.803 32.468 1.00 86.12 104 LEU A O 1
ATOM 773 N N . ARG A 1 105 ? -9.260 0.478 33.377 1.00 84.31 105 ARG A N 1
ATOM 774 C CA . ARG A 1 105 ? -10.303 -0.548 33.321 1.00 84.31 105 ARG A CA 1
ATOM 775 C C . ARG A 1 105 ? -10.620 -0.956 31.883 1.00 84.31 105 ARG A C 1
ATOM 777 O O . ARG A 1 105 ? -10.738 -2.150 31.607 1.00 84.31 105 ARG A O 1
ATOM 784 N N . GLY A 1 106 ? -10.724 0.003 30.963 1.00 83.44 106 GLY A N 1
ATOM 785 C CA . GLY A 1 106 ? -10.917 -0.265 29.536 1.00 83.44 106 GLY A CA 1
ATOM 786 C C . GLY A 1 106 ? -9.793 -1.117 28.937 1.00 83.44 106 GLY A C 1
ATOM 787 O O . GLY A 1 106 ? -10.063 -2.040 28.169 1.00 83.44 106 GLY A O 1
ATOM 788 N N . VAL A 1 107 ? -8.546 -0.877 29.353 1.00 84.19 107 VAL A N 1
ATOM 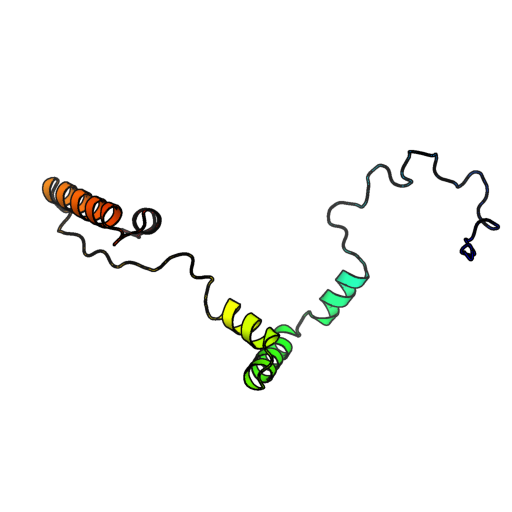789 C CA . VAL A 1 107 ? -7.388 -1.681 28.928 1.00 84.19 107 VAL A CA 1
ATOM 790 C C . VAL A 1 107 ? -7.432 -3.092 29.518 1.00 84.19 107 VAL A C 1
ATOM 792 O O . VAL A 1 107 ? -7.285 -4.068 28.786 1.00 84.19 107 VAL A O 1
ATOM 795 N N . VAL A 1 108 ? -7.686 -3.227 30.824 1.00 85.88 108 VAL A N 1
ATOM 796 C CA . VAL A 1 108 ? -7.757 -4.539 31.500 1.00 85.88 108 VAL A CA 1
ATOM 797 C C . VAL A 1 108 ? -8.890 -5.406 30.942 1.00 85.88 108 VAL A C 1
ATOM 799 O O . VAL A 1 108 ? -8.740 -6.618 30.816 1.00 85.88 108 VAL A O 1
ATOM 802 N N . THR A 1 109 ? -10.019 -4.797 30.580 1.00 84.56 109 THR A N 1
ATOM 803 C CA . THR A 1 109 ? -11.179 -5.504 30.011 1.00 84.56 109 THR A CA 1
ATOM 804 C C . THR A 1 109 ? -11.053 -5.785 28.511 1.00 84.56 109 THR A C 1
ATOM 806 O O . THR A 1 109 ? -11.918 -6.457 27.949 1.00 84.56 109 THR A O 1
ATOM 809 N N . GLY A 1 110 ? -9.994 -5.299 27.853 1.00 77.19 110 GLY A N 1
ATOM 810 C CA . GLY A 1 110 ? -9.772 -5.474 26.414 1.00 77.19 110 GLY A CA 1
ATOM 811 C C . GLY A 1 110 ? -10.689 -4.627 25.528 1.00 77.19 110 GLY A C 1
ATOM 812 O O . GLY A 1 110 ? -10.755 -4.857 24.322 1.00 77.19 110 GLY A O 1
ATOM 813 N N . GLN A 1 111 ? -11.401 -3.656 26.105 1.00 79.62 111 GLN A N 1
ATOM 814 C CA . GLN A 1 111 ? -12.194 -2.679 25.354 1.00 79.62 111 GLN A CA 1
ATOM 815 C C . GLN A 1 111 ? -11.317 -1.587 24.726 1.00 79.62 111 GLN A C 1
ATOM 817 O O . GLN A 1 111 ? -11.729 -0.974 23.743 1.00 79.62 111 GLN A O 1
ATOM 822 N N . LEU A 1 112 ? -10.122 -1.370 25.287 1.00 77.81 112 LEU A N 1
ATOM 823 C CA . LEU A 1 112 ? -9.088 -0.466 24.790 1.00 77.81 112 LEU A CA 1
ATOM 824 C C . LEU A 1 112 ? -7.774 -1.225 24.615 1.00 77.81 112 LEU A C 1
ATOM 826 O O . LEU A 1 112 ? -7.377 -2.017 25.472 1.00 77.81 112 LEU A O 1
ATOM 830 N N . LEU A 1 113 ? -7.054 -0.941 23.538 1.00 76.69 113 LEU A N 1
ATOM 831 C CA . LEU A 1 113 ? -5.677 -1.381 23.372 1.00 76.69 113 LEU A CA 1
ATOM 832 C C . LEU A 1 113 ? -4.727 -0.359 24.020 1.00 76.69 113 LEU A C 1
ATOM 834 O O . LEU A 1 113 ? -4.933 0.847 23.879 1.00 76.69 113 LEU A O 1
ATOM 838 N N . PRO A 1 114 ? -3.620 -0.792 24.654 1.00 75.81 114 PRO A N 1
ATOM 839 C CA . PRO A 1 114 ? -2.642 0.129 25.246 1.00 75.81 114 PRO A CA 1
ATOM 840 C C . PRO A 1 114 ? -2.103 1.185 24.266 1.00 75.81 114 PRO A C 1
ATOM 842 O O . PRO A 1 114 ? -1.854 2.328 24.644 1.00 75.81 114 PRO A O 1
ATOM 845 N N . VAL A 1 115 ? -1.962 0.815 22.989 1.00 74.00 115 VAL A N 1
ATOM 846 C CA . VAL A 1 115 ? -1.488 1.715 21.926 1.00 74.00 115 VAL A CA 1
ATOM 847 C C . VAL A 1 115 ? -2.488 2.830 21.592 1.00 74.00 115 VAL A C 1
ATOM 849 O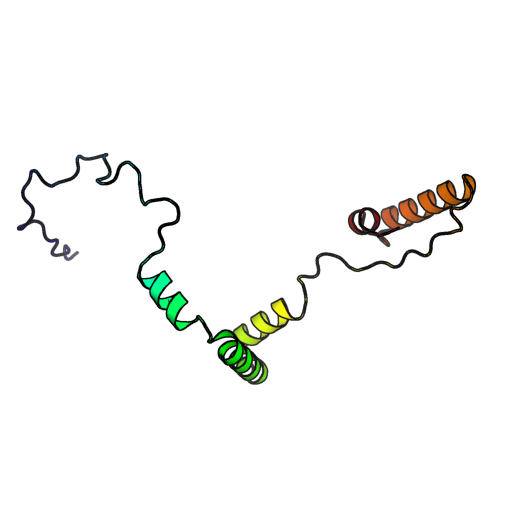 O . VAL A 1 115 ? -2.072 3.913 21.187 1.00 74.00 115 VAL A O 1
ATOM 852 N N . GLU A 1 116 ? -3.789 2.604 21.803 1.00 67.81 116 GLU A N 1
ATOM 853 C CA . GLU A 1 116 ? -4.851 3.580 21.513 1.00 67.81 116 GLU A CA 1
ATOM 854 C C . GLU A 1 116 ? -4.849 4.734 22.530 1.00 67.81 116 GLU A C 1
ATOM 856 O O . GLU A 1 116 ? -5.151 5.871 22.175 1.00 67.81 116 GLU A O 1
ATOM 861 N N . VAL A 1 117 ? -4.428 4.473 23.773 1.00 66.75 117 VAL A N 1
ATOM 862 C CA . VAL A 1 117 ? -4.333 5.481 24.844 1.00 66.75 117 VAL A CA 1
ATOM 863 C C . VAL A 1 117 ? -3.132 6.411 24.641 1.00 66.75 117 VAL A C 1
ATOM 865 O O . VAL A 1 117 ? -3.229 7.614 24.857 1.00 66.75 117 VAL A O 1
ATOM 868 N N . GLN A 1 118 ? -1.994 5.879 24.187 1.00 63.03 118 GLN A N 1
ATOM 869 C CA . GLN A 1 118 ? -0.731 6.625 24.108 1.00 63.03 118 GLN A CA 1
ATOM 870 C C . GLN A 1 118 ? -0.705 7.707 23.010 1.00 63.03 118 GLN A C 1
ATOM 872 O O . GLN A 1 118 ? 0.161 8.582 23.028 1.00 63.03 118 GLN A O 1
ATOM 877 N N . ARG A 1 119 ? -1.614 7.642 22.029 1.00 59.00 119 ARG A N 1
ATOM 878 C CA . ARG A 1 119 ? -1.612 8.511 20.837 1.00 59.00 119 ARG A CA 1
ATOM 879 C C . ARG A 1 119 ? -2.876 9.346 20.648 1.00 59.00 119 ARG A C 1
ATOM 881 O O . ARG A 1 119 ? -2.974 10.036 19.634 1.00 59.00 119 ARG A O 1
ATOM 888 N N . SER A 1 120 ? -3.831 9.297 21.577 1.00 52.44 120 SER A N 1
ATOM 889 C CA . SER A 1 120 ? -5.012 10.157 21.485 1.00 52.44 120 SER A CA 1
ATOM 890 C C . SER A 1 120 ? -4.587 11.626 21.627 1.00 52.44 120 SER A C 1
ATOM 892 O O . SER A 1 120 ? -3.941 11.956 22.623 1.00 52.44 120 SER A O 1
ATOM 894 N N . PRO A 1 121 ? -4.909 12.512 20.665 1.00 50.28 121 PRO A N 1
ATOM 895 C CA . PRO A 1 121 ? -4.735 13.944 20.862 1.00 50.28 121 PRO A CA 1
ATOM 896 C C . PRO A 1 121 ? -5.677 14.377 21.991 1.00 50.28 121 PRO A C 1
ATOM 898 O O . PRO A 1 121 ? -6.875 14.090 21.935 1.00 50.28 121 PRO A O 1
ATOM 901 N N . ILE A 1 122 ? -5.102 14.974 23.033 1.00 47.38 122 ILE A N 1
ATOM 902 C CA . ILE A 1 122 ? -5.827 15.640 24.121 1.00 47.38 122 ILE A CA 1
ATOM 903 C C . ILE A 1 122 ? -6.320 16.989 23.601 1.00 47.38 122 ILE A C 1
ATOM 905 O O . ILE A 1 122 ? -5.523 17.653 22.895 1.00 47.38 122 ILE A O 1
#

Solvent-accessible surface area (backbone atoms only — not comparable to full-atom values): 7950 Å² total; per-residue (Å²): 134,88,78,78,92,69,76,68,89,77,59,61,82,88,76,57,66,55,91,96,45,64,91,55,81,84,55,79,62,87,88,69,74,55,71,68,57,54,54,53,46,62,70,48,63,85,40,60,63,63,55,50,54,52,37,52,53,42,23,75,76,63,37,65,69,36,38,49,57,52,47,62,67,74,42,67,80,85,81,76,76,94,76,88,78,85,72,58,70,60,92,41,74,68,28,42,53,53,41,52,51,53,52,52,50,32,38,77,72,64,79,35,57,76,72,59,67,78,66,59,87,129